Protein AF-Q54YX7-F1 (afdb_monomer_lite)

pLDDT: mean 88.15, std 9.76, range [60.0, 98.0]

InterPro domains:
  IPR001705 Large ribosomal subunit protein bL33 [PF00471] (11-57)
  IPR001705 Large ribosomal subunit protein bL33 [TIGR01023] (6-58)
  IPR011332 Zinc-binding ribosomal protein [SSF57829] (9-57)
  IPR038584 Large ribosomal subunit protein bL33 superfamily [G3DSA:2.20.28.120] (5-63)

Foldseek 3Di:
DDDDPPPPQKDWWWWAFPVPPRDIDIDIDGCVVDVDWDWDFDADVVVRDTGITTIDDPDDPDD

Organism: Dictyostelium discoideum (NCBI:txid44689)

Secondary structure (DSSP, 8-state):
-PPP-----EEEEEEEETT-SS-EEEEEEETTT--SPPEEEEEETTTTEEEEEEEE-------

Sequence (63 aa):
MGTPIKKISTVIIKMVSSANTGYFYRTTKSALLSTKKLLLRKYDPVIRQHVLFKEEKISRKKN

Radius of gyration: 15.04 Å; chains: 1; bounding box: 40×35×37 Å

Structure (mmCIF, N/CA/C/O backbone):
data_AF-Q54YX7-F1
#
_entry.id   AF-Q54YX7-F1
#
loop_
_atom_site.group_PDB
_atom_site.id
_atom_site.type_symbol
_atom_site.label_atom_id
_atom_site.label_alt_id
_atom_site.label_comp_id
_atom_site.label_asym_id
_atom_site.label_entity_id
_atom_site.label_seq_id
_atom_site.pdbx_PDB_ins_code
_atom_site.Cartn_x
_atom_site.Cartn_y
_atom_site.Cartn_z
_atom_site.occupancy
_atom_site.B_iso_or_equiv
_atom_site.auth_seq_id
_atom_site.auth_comp_id
_atom_site.auth_asym_id
_atom_site.auth_atom_id
_atom_site.pdbx_PDB_model_num
ATOM 1 N N . MET A 1 1 ? 26.584 14.059 -31.029 1.00 68.69 1 MET A N 1
ATOM 2 C CA . MET A 1 1 ? 26.383 13.759 -29.594 1.00 68.69 1 MET A CA 1
ATOM 3 C C . MET A 1 1 ? 25.411 12.595 -29.509 1.00 68.69 1 MET A C 1
ATOM 5 O O . MET A 1 1 ? 24.286 12.750 -29.964 1.00 68.69 1 MET A O 1
ATOM 9 N N . GLY A 1 2 ? 25.846 11.415 -29.062 1.00 76.06 2 GLY A N 1
ATOM 10 C CA . GLY A 1 2 ? 24.941 10.268 -28.936 1.00 76.06 2 GLY A CA 1
ATOM 11 C C . GLY A 1 2 ? 23.861 10.567 -27.898 1.00 76.06 2 GLY A C 1
ATOM 12 O O . GLY A 1 2 ? 24.175 11.039 -26.807 1.00 76.06 2 GLY A O 1
ATOM 13 N N . THR A 1 3 ? 22.593 10.338 -28.228 1.00 72.12 3 THR A N 1
ATOM 14 C CA . THR A 1 3 ? 21.521 10.380 -27.233 1.00 72.12 3 THR A CA 1
ATOM 15 C C . THR A 1 3 ? 21.769 9.260 -26.222 1.00 72.12 3 THR A C 1
ATOM 17 O O . THR A 1 3 ? 21.946 8.108 -26.627 1.00 72.12 3 THR A O 1
ATOM 20 N N . PRO A 1 4 ? 21.804 9.541 -24.907 1.00 72.31 4 PRO A N 1
ATOM 21 C CA . PRO A 1 4 ? 21.877 8.470 -23.931 1.00 72.31 4 PRO A CA 1
ATOM 22 C C . PRO A 1 4 ? 20.611 7.628 -24.092 1.00 72.31 4 PRO A C 1
ATOM 24 O O . PRO A 1 4 ? 19.499 8.133 -23.921 1.00 72.31 4 PRO A O 1
ATOM 27 N N . ILE A 1 5 ? 20.772 6.357 -24.470 1.00 70.62 5 ILE A N 1
ATOM 28 C CA . ILE A 1 5 ? 19.675 5.391 -24.562 1.00 70.62 5 ILE A CA 1
ATOM 29 C C . ILE A 1 5 ? 18.957 5.423 -23.213 1.00 70.62 5 ILE A C 1
ATOM 31 O O . ILE A 1 5 ? 19.512 5.016 -22.189 1.00 70.62 5 ILE A O 1
ATOM 35 N N . LYS A 1 6 ? 17.739 5.974 -23.193 1.00 67.06 6 LYS A N 1
ATOM 36 C CA . LYS A 1 6 ? 16.940 6.148 -21.979 1.00 67.06 6 LYS A CA 1
ATOM 37 C C . LYS A 1 6 ? 16.524 4.766 -21.487 1.00 67.06 6 LYS A C 1
ATOM 39 O O . LYS A 1 6 ? 15.473 4.254 -21.863 1.00 67.06 6 LYS A O 1
ATOM 44 N N . LYS A 1 7 ? 17.371 4.141 -20.665 1.00 70.31 7 LYS A N 1
ATOM 45 C CA . LYS A 1 7 ? 17.067 2.878 -19.990 1.00 70.31 7 LYS A CA 1
ATOM 46 C C . LYS A 1 7 ? 15.709 3.024 -19.310 1.00 70.31 7 LYS A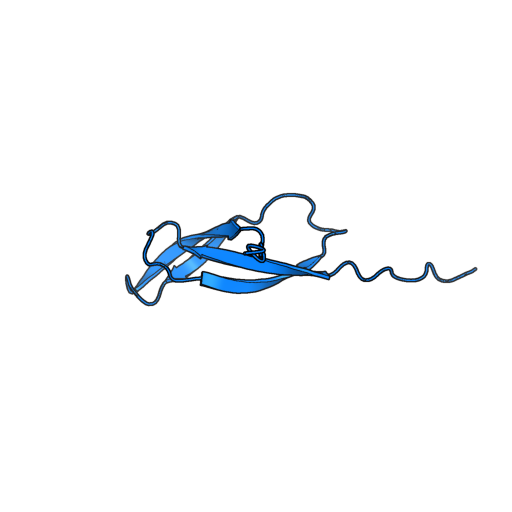 C 1
ATOM 48 O O . LYS A 1 7 ? 15.487 4.013 -18.608 1.00 70.31 7 LYS A O 1
ATOM 53 N N . ILE A 1 8 ? 14.811 2.064 -19.542 1.00 73.00 8 ILE A N 1
ATOM 54 C CA . ILE A 1 8 ? 13.477 2.040 -18.932 1.00 73.00 8 ILE A CA 1
ATOM 55 C C . ILE A 1 8 ? 13.662 2.160 -17.419 1.00 73.00 8 ILE A C 1
ATOM 57 O O . ILE A 1 8 ? 14.155 1.248 -16.758 1.00 73.00 8 ILE A O 1
ATOM 61 N N . SER A 1 9 ? 13.329 3.332 -16.893 1.00 82.12 9 SER A N 1
ATOM 62 C CA . SER A 1 9 ? 13.525 3.687 -15.493 1.00 82.12 9 SER A CA 1
ATOM 63 C C . SER A 1 9 ? 12.238 3.595 -14.698 1.00 82.12 9 SER A C 1
ATOM 65 O O . SER A 1 9 ? 12.253 3.802 -13.494 1.00 82.12 9 SER A O 1
ATOM 67 N N . THR A 1 10 ? 11.111 3.308 -15.340 1.00 87.56 10 THR A N 1
ATOM 68 C CA . THR A 1 10 ? 9.819 3.208 -14.676 1.00 87.56 10 THR A CA 1
ATOM 69 C C . THR A 1 10 ? 9.661 1.839 -14.025 1.00 87.56 10 THR A C 1
ATOM 71 O O . THR A 1 10 ? 9.786 0.798 -14.663 1.00 87.56 10 THR A O 1
ATOM 74 N N . VAL A 1 11 ? 9.373 1.838 -12.726 1.00 89.31 11 VAL A N 1
ATOM 75 C CA . VAL A 1 11 ? 9.113 0.632 -11.936 1.00 89.31 11 VAL A CA 1
ATOM 76 C C . VAL A 1 11 ? 7.668 0.671 -11.465 1.00 89.31 11 VAL A C 1
ATOM 78 O O . VAL A 1 11 ? 7.198 1.697 -10.970 1.00 89.31 11 VAL A O 1
ATOM 81 N N . ILE A 1 12 ? 6.959 -0.446 -11.627 1.00 91.12 12 ILE A N 1
ATOM 82 C CA . ILE A 1 12 ? 5.607 -0.615 -11.088 1.00 91.12 12 ILE A CA 1
ATOM 83 C C . ILE A 1 12 ? 5.721 -0.864 -9.584 1.00 91.12 12 ILE A C 1
ATOM 85 O O . ILE A 1 12 ? 6.459 -1.745 -9.140 1.00 91.12 12 ILE A O 1
ATOM 89 N N . ILE A 1 13 ? 4.964 -0.104 -8.809 1.00 92.56 13 ILE A N 1
ATOM 90 C CA . ILE A 1 13 ? 4.936 -0.146 -7.353 1.00 92.56 13 ILE A CA 1
ATOM 91 C C . ILE A 1 13 ? 3.509 -0.346 -6.847 1.00 92.56 13 ILE A C 1
ATOM 93 O O . ILE A 1 13 ? 2.528 -0.057 -7.541 1.00 92.56 13 ILE A O 1
ATOM 97 N N . LYS A 1 14 ? 3.402 -0.837 -5.613 1.00 95.25 14 LYS A N 1
ATOM 98 C CA . LYS A 1 14 ? 2.161 -0.806 -4.843 1.00 95.25 14 LYS A CA 1
ATOM 99 C C . LYS A 1 14 ? 2.271 0.273 -3.782 1.00 95.25 14 LYS A C 1
ATOM 101 O O . LYS A 1 14 ? 3.292 0.376 -3.115 1.00 95.25 14 LYS A O 1
ATOM 106 N N . MET A 1 15 ? 1.215 1.051 -3.626 1.00 95.88 15 MET A N 1
ATOM 107 C CA . MET A 1 15 ? 1.050 1.986 -2.522 1.00 95.88 15 MET A CA 1
ATOM 108 C C . MET A 1 15 ? -0.015 1.387 -1.614 1.00 95.88 15 MET A C 1
ATOM 110 O O . MET A 1 15 ? -1.167 1.316 -2.031 1.00 95.88 15 MET A O 1
ATOM 114 N N . VAL A 1 16 ? 0.365 0.922 -0.427 1.00 96.38 16 VAL A N 1
ATOM 115 C CA . VAL A 1 16 ? -0.512 0.206 0.515 1.00 96.38 16 VAL A CA 1
ATOM 116 C C . VAL A 1 16 ? -0.974 1.149 1.617 1.00 96.38 16 VAL A C 1
ATOM 118 O O . VAL A 1 16 ? -0.162 1.906 2.155 1.00 96.38 16 VAL A O 1
ATOM 121 N N . SER A 1 17 ? -2.269 1.122 1.930 1.00 96.81 17 SER A N 1
ATOM 122 C CA . SER A 1 17 ? -2.870 1.953 2.974 1.00 96.81 17 SER A CA 1
ATOM 123 C C . SER A 1 17 ? -2.313 1.613 4.357 1.00 96.81 17 SER A C 1
ATOM 125 O O . SER A 1 17 ? -2.317 0.456 4.776 1.00 96.81 17 SER A O 1
ATOM 127 N N . SER A 1 18 ? -1.881 2.627 5.110 1.00 95.31 18 SER A N 1
ATOM 128 C CA . SER A 1 18 ? -1.421 2.464 6.493 1.00 95.31 18 SER A CA 1
ATOM 129 C C . SER A 1 18 ? -2.545 2.126 7.468 1.00 95.31 18 SER A C 1
ATOM 131 O O . SER A 1 18 ? -2.259 1.803 8.615 1.00 95.31 18 SER A O 1
ATOM 133 N N . ALA A 1 19 ? -3.806 2.237 7.043 1.00 95.00 19 ALA A N 1
ATOM 134 C CA . ALA A 1 19 ? -4.961 1.847 7.842 1.00 95.00 19 ALA A CA 1
ATOM 135 C C . ALA A 1 19 ? -5.189 0.324 7.859 1.00 95.00 19 ALA A C 1
ATOM 137 O O . ALA A 1 19 ? -6.154 -0.133 8.461 1.00 95.00 19 ALA A O 1
ATOM 138 N N . ASN A 1 20 ? -4.317 -0.462 7.209 1.00 91.69 20 ASN A N 1
ATOM 139 C CA . ASN A 1 20 ? -4.369 -1.928 7.175 1.00 91.69 20 ASN A CA 1
ATOM 140 C C . ASN A 1 20 ? -5.714 -2.491 6.680 1.00 91.69 20 ASN A C 1
ATOM 142 O O . ASN A 1 20 ? -6.110 -3.595 7.037 1.00 91.69 20 ASN A O 1
ATOM 146 N N . THR A 1 21 ? -6.394 -1.750 5.806 1.00 93.81 21 THR A N 1
ATOM 147 C CA . THR A 1 21 ? -7.669 -2.136 5.178 1.00 93.81 21 THR A CA 1
ATOM 148 C C . THR A 1 21 ? -7.495 -3.174 4.066 1.00 93.81 21 THR A C 1
ATOM 150 O O . THR A 1 21 ? -8.471 -3.673 3.517 1.00 93.81 21 THR A O 1
ATOM 153 N N . GLY A 1 22 ? -6.247 -3.458 3.676 1.00 92.69 22 GLY A N 1
ATOM 154 C CA . GLY A 1 22 ? -5.910 -4.241 2.487 1.00 92.69 22 GLY A CA 1
ATOM 155 C C . GLY A 1 22 ? -6.010 -3.453 1.174 1.00 92.69 22 GLY A C 1
ATOM 156 O O . GLY A 1 22 ? -5.600 -3.963 0.131 1.00 92.69 22 GLY A O 1
ATOM 157 N N . TYR A 1 23 ? -6.496 -2.206 1.199 1.00 96.06 23 TYR A N 1
ATOM 158 C CA . TYR A 1 23 ? -6.583 -1.375 0.004 1.00 96.06 23 TYR A CA 1
ATOM 159 C C . TYR A 1 23 ? -5.202 -0.875 -0.441 1.00 96.06 23 TYR A C 1
ATOM 161 O O . TYR A 1 23 ? -4.395 -0.380 0.355 1.00 96.06 23 TYR A O 1
ATOM 169 N N . PHE A 1 24 ? -4.930 -0.978 -1.743 1.00 96.25 24 PHE A N 1
ATOM 170 C CA . PHE A 1 24 ? -3.696 -0.485 -2.340 1.00 96.25 24 PHE A CA 1
ATOM 171 C C . PHE A 1 24 ? -3.921 0.069 -3.747 1.00 96.25 24 PHE A C 1
ATOM 173 O O . PHE A 1 24 ? -4.751 -0.416 -4.513 1.00 96.25 24 PHE A O 1
ATOM 180 N N . TYR A 1 25 ? -3.104 1.050 -4.120 1.00 96.00 25 TYR A N 1
ATOM 181 C CA . TYR A 1 25 ? -2.999 1.519 -5.497 1.00 96.00 25 TYR A CA 1
ATOM 182 C C . TYR A 1 25 ? -1.845 0.823 -6.214 1.00 96.00 25 TYR A C 1
ATOM 184 O O . TYR A 1 25 ? -0.771 0.633 -5.640 1.00 96.00 25 TYR A O 1
ATOM 192 N N . ARG A 1 26 ? -2.032 0.508 -7.499 1.00 95.75 26 ARG A N 1
ATOM 193 C CA . ARG A 1 26 ? -0.950 0.107 -8.407 1.00 95.75 26 ARG A CA 1
ATOM 194 C C . ARG A 1 26 ? -0.563 1.303 -9.268 1.00 95.75 26 ARG A C 1
ATOM 196 O O . ARG A 1 26 ? -1.388 1.791 -10.033 1.00 95.75 26 ARG A O 1
ATOM 203 N N . THR A 1 27 ? 0.677 1.760 -9.164 1.00 93.12 27 THR A N 1
ATOM 204 C CA . THR A 1 27 ? 1.179 2.917 -9.923 1.00 93.12 27 THR A CA 1
ATOM 205 C C . THR A 1 27 ? 2.596 2.661 -10.426 1.00 93.12 27 THR A C 1
ATOM 207 O O . THR A 1 27 ? 3.199 1.633 -10.124 1.00 93.12 27 THR A O 1
ATOM 210 N N . THR A 1 28 ? 3.138 3.577 -11.223 1.00 90.38 28 THR A N 1
ATOM 211 C CA . THR A 1 28 ? 4.535 3.549 -11.671 1.00 90.38 28 THR A CA 1
ATOM 212 C C . THR A 1 28 ? 5.306 4.717 -11.077 1.00 90.38 28 THR A C 1
ATOM 214 O O . THR A 1 28 ? 4.769 5.821 -10.993 1.00 90.38 28 THR A O 1
ATOM 217 N N . LYS A 1 29 ? 6.578 4.507 -10.733 1.00 88.31 29 LYS A N 1
ATOM 218 C CA . LYS A 1 29 ? 7.512 5.579 -10.360 1.00 88.31 29 LYS A CA 1
ATOM 219 C C . LYS A 1 29 ? 8.780 5.531 -11.204 1.00 88.31 29 LYS A C 1
ATOM 221 O O . LYS A 1 29 ? 9.155 4.469 -11.691 1.00 88.31 29 LYS A O 1
ATOM 226 N N . SER A 1 30 ? 9.461 6.666 -11.345 1.00 86.94 30 SER A N 1
ATOM 227 C CA . SER A 1 30 ? 10.793 6.714 -11.957 1.00 86.94 30 SER A CA 1
ATOM 228 C C . SER A 1 30 ? 11.844 6.268 -10.942 1.00 86.94 30 SER A C 1
ATOM 230 O O . SER A 1 30 ? 12.124 6.979 -9.985 1.00 86.94 30 SER A O 1
ATOM 232 N N . ALA A 1 31 ? 12.451 5.106 -11.150 1.00 81.25 31 ALA A N 1
ATOM 233 C CA . ALA A 1 31 ? 13.555 4.592 -10.347 1.00 81.25 31 ALA A CA 1
ATOM 234 C C . ALA A 1 31 ? 14.841 5.419 -10.482 1.00 81.25 31 ALA A C 1
ATOM 236 O O . ALA A 1 31 ? 15.680 5.348 -9.593 1.00 81.25 31 ALA A O 1
ATOM 237 N N . LEU A 1 32 ? 14.993 6.211 -11.555 1.00 82.56 32 LEU A N 1
ATOM 238 C CA . LEU A 1 32 ? 16.134 7.123 -11.709 1.00 82.56 32 LEU A CA 1
ATOM 239 C C . LEU A 1 32 ? 15.979 8.393 -10.867 1.00 82.56 32 LEU A C 1
ATOM 241 O O . LEU A 1 32 ? 16.939 8.838 -10.254 1.00 82.56 32 LEU A O 1
ATOM 245 N N . LEU A 1 33 ? 14.778 8.981 -10.848 1.00 83.44 33 LEU A N 1
ATOM 246 C CA . LEU A 1 33 ? 14.521 10.231 -10.121 1.00 83.44 33 LEU A CA 1
ATOM 247 C C . LEU A 1 33 ? 14.123 9.985 -8.658 1.00 83.44 33 LEU A C 1
ATOM 249 O O . LEU A 1 33 ? 14.270 10.867 -7.818 1.00 83.44 33 LEU A O 1
ATOM 253 N N . SER A 1 34 ? 13.578 8.807 -8.342 1.00 82.56 34 SER A N 1
ATOM 254 C CA . SER A 1 34 ? 12.989 8.496 -7.035 1.00 82.56 34 SER A CA 1
ATOM 255 C C . SER A 1 34 ? 13.536 7.187 -6.463 1.00 82.56 34 SER A C 1
ATOM 257 O O . SER A 1 34 ? 12.889 6.136 -6.508 1.00 82.56 34 SER A O 1
ATOM 259 N N . THR A 1 35 ? 14.728 7.270 -5.873 1.00 83.75 35 THR A N 1
ATOM 260 C CA . THR A 1 35 ? 15.423 6.130 -5.249 1.00 83.75 35 THR A CA 1
ATOM 261 C C . THR A 1 35 ? 14.782 5.696 -3.927 1.00 83.75 35 THR A C 1
ATOM 263 O O . THR A 1 35 ? 14.753 4.509 -3.606 1.00 83.75 35 THR A O 1
ATOM 266 N N . LYS A 1 36 ? 14.241 6.643 -3.148 1.00 89.69 36 LYS A N 1
ATOM 267 C CA . LYS A 1 36 ? 13.602 6.365 -1.849 1.00 89.69 36 LYS A CA 1
ATOM 268 C C . LYS A 1 36 ? 12.193 5.776 -2.025 1.00 89.69 36 LYS A C 1
ATOM 270 O O . LYS A 1 36 ? 11.566 5.928 -3.076 1.00 89.69 36 LYS A O 1
ATOM 275 N N . LYS A 1 37 ? 11.700 5.095 -0.984 1.00 89.69 37 LYS A N 1
ATOM 276 C CA . LYS A 1 37 ? 10.314 4.605 -0.922 1.00 89.69 37 LYS A CA 1
ATOM 277 C C . LYS A 1 37 ? 9.344 5.784 -0.840 1.00 89.69 37 LYS A C 1
ATOM 279 O O . LYS A 1 37 ? 9.558 6.695 -0.043 1.00 89.69 37 LYS A O 1
ATOM 284 N N . LEU A 1 38 ? 8.287 5.751 -1.645 1.00 90.88 38 LEU A N 1
ATOM 285 C CA . LEU A 1 38 ? 7.245 6.770 -1.641 1.00 90.88 38 LEU A CA 1
ATOM 286 C C . LEU A 1 38 ? 6.317 6.624 -0.432 1.00 90.88 38 LEU A C 1
ATOM 288 O O . LEU A 1 38 ? 5.976 5.522 0.003 1.00 90.88 38 LEU A O 1
ATOM 292 N N . LEU A 1 39 ? 5.895 7.774 0.083 1.00 94.06 39 LEU A N 1
ATOM 293 C CA . LEU A 1 39 ? 5.020 7.904 1.237 1.00 94.06 39 LEU A CA 1
ATOM 294 C C . LEU A 1 39 ? 4.065 9.063 0.938 1.00 94.06 39 LEU A C 1
ATOM 296 O O . LEU A 1 39 ? 4.478 10.218 0.913 1.00 94.06 39 LEU A O 1
ATOM 300 N N . LEU A 1 40 ? 2.818 8.748 0.589 1.00 94.50 40 LEU A N 1
ATOM 301 C CA . LEU A 1 40 ? 1.865 9.720 0.040 1.00 94.50 40 LEU A CA 1
ATOM 302 C C . LEU A 1 40 ? 0.542 9.658 0.787 1.00 94.50 40 LEU A C 1
ATOM 304 O O . LEU A 1 40 ? 0.041 8.572 1.056 1.00 94.50 40 LEU A O 1
ATOM 308 N N . ARG A 1 41 ? -0.071 10.812 1.057 1.00 96.56 41 ARG A N 1
ATOM 309 C CA . ARG A 1 41 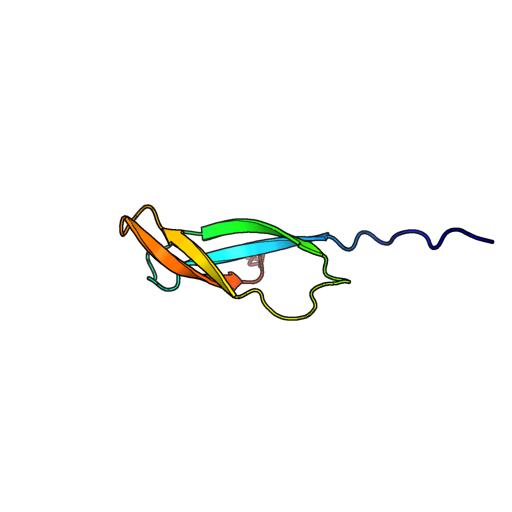? -1.425 10.859 1.613 1.00 96.56 41 ARG A CA 1
ATOM 310 C C . ARG A 1 41 ? -2.453 10.728 0.487 1.00 96.56 41 ARG A C 1
ATOM 312 O O . ARG A 1 41 ? -2.480 11.555 -0.422 1.00 96.56 41 ARG A O 1
ATOM 319 N N . LYS A 1 42 ? -3.276 9.681 0.519 1.00 96.44 42 LYS A N 1
ATOM 320 C CA . LYS A 1 42 ? -4.314 9.393 -0.488 1.00 96.44 42 LYS A CA 1
ATOM 321 C C . LYS A 1 42 ? -5.600 8.935 0.190 1.00 96.44 42 LYS A C 1
ATOM 323 O O . LYS A 1 42 ? -5.591 8.610 1.373 1.00 96.44 42 LYS A O 1
ATOM 328 N N . TYR A 1 43 ? -6.697 8.956 -0.558 1.00 98.00 43 TYR A N 1
ATOM 329 C CA . TYR A 1 43 ? -7.989 8.487 -0.079 1.00 98.00 43 TYR A CA 1
ATOM 330 C C . TYR A 1 43 ? -7.995 6.961 0.029 1.00 98.00 43 TYR A C 1
ATOM 332 O O . TYR A 1 43 ? -7.582 6.272 -0.899 1.00 98.00 43 TYR A O 1
ATOM 340 N N . ASP A 1 44 ? -8.460 6.435 1.153 1.00 96.69 44 ASP A N 1
ATOM 341 C CA . ASP A 1 44 ? -8.796 5.025 1.298 1.00 96.69 44 ASP A CA 1
ATOM 342 C C . ASP A 1 44 ? -10.331 4.896 1.300 1.00 96.69 44 ASP A C 1
ATOM 344 O O . ASP A 1 44 ? -10.978 5.399 2.225 1.00 96.69 44 ASP A O 1
ATOM 348 N N . PRO A 1 45 ? -10.935 4.256 0.279 1.00 96.50 45 PRO A N 1
ATOM 349 C CA . PRO A 1 45 ? -12.386 4.146 0.161 1.00 96.50 45 PRO A CA 1
ATOM 350 C C . PRO A 1 45 ? -13.022 3.228 1.209 1.00 96.50 45 PRO A C 1
ATOM 352 O O . PRO A 1 45 ? -14.233 3.307 1.407 1.00 96.50 45 PRO A O 1
ATOM 355 N N . VAL A 1 46 ? -12.240 2.389 1.899 1.00 96.38 46 VAL A N 1
ATOM 356 C CA . VAL A 1 46 ? -12.754 1.472 2.926 1.00 96.38 46 VAL A CA 1
ATOM 357 C C . VAL A 1 46 ? -13.094 2.237 4.205 1.00 96.38 46 VAL A C 1
ATOM 359 O O . VAL A 1 46 ? -14.185 2.094 4.744 1.00 96.38 46 VAL A O 1
ATOM 362 N N . ILE A 1 47 ? -12.189 3.109 4.656 1.00 95.88 47 ILE A N 1
ATOM 363 C CA . ILE A 1 47 ? -12.382 3.967 5.845 1.00 95.88 47 ILE A CA 1
ATOM 364 C C . ILE A 1 47 ? -12.902 5.368 5.505 1.00 95.88 47 ILE A C 1
ATOM 366 O O . ILE A 1 47 ? -13.140 6.180 6.399 1.00 95.88 47 ILE A O 1
ATOM 370 N N . ARG A 1 48 ? -13.049 5.653 4.207 1.00 96.31 48 ARG A N 1
ATOM 371 C CA . ARG A 1 48 ? -13.536 6.913 3.636 1.00 96.31 48 ARG A CA 1
ATOM 372 C C . ARG A 1 48 ? -12.747 8.148 4.070 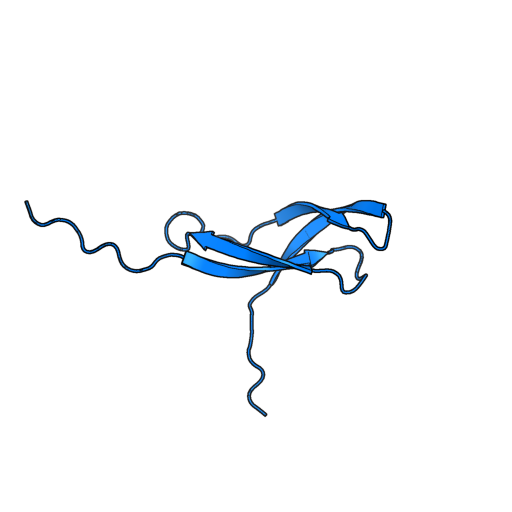1.00 96.31 48 ARG A C 1
ATOM 374 O O . ARG A 1 48 ? -13.310 9.228 4.229 1.00 96.31 48 ARG A O 1
ATOM 381 N N . GLN A 1 49 ? -11.439 8.001 4.252 1.00 96.06 49 GLN A N 1
ATOM 382 C CA . GLN A 1 49 ? -10.569 9.057 4.769 1.00 96.06 49 GLN A CA 1
ATOM 383 C C . GLN A 1 49 ? -9.231 9.096 4.038 1.00 96.06 49 GLN A C 1
ATOM 385 O O . GLN A 1 49 ? -8.780 8.110 3.457 1.00 96.06 49 GLN A O 1
ATOM 390 N N . HIS A 1 50 ? -8.568 10.252 4.091 1.00 97.38 50 HIS A N 1
ATOM 391 C CA . HIS A 1 50 ? -7.215 10.402 3.568 1.00 97.38 50 HIS A CA 1
ATOM 392 C C . HIS A 1 50 ? -6.185 9.932 4.586 1.00 97.38 50 HIS A C 1
ATOM 394 O O . HIS A 1 50 ? -5.933 10.617 5.583 1.00 97.38 50 HIS A O 1
ATOM 400 N N . VAL A 1 51 ? -5.528 8.823 4.274 1.00 96.69 51 VAL A N 1
ATOM 401 C CA . VAL A 1 51 ? -4.485 8.212 5.098 1.00 96.69 51 VAL A CA 1
ATOM 402 C C . VAL A 1 51 ? -3.176 8.112 4.342 1.00 96.69 51 VAL A C 1
ATOM 404 O O . VAL A 1 51 ? -3.071 8.447 3.160 1.00 96.69 51 VAL A O 1
ATOM 407 N N . LEU A 1 52 ? -2.141 7.710 5.063 1.00 97.69 52 LEU A N 1
ATOM 408 C CA . LEU A 1 52 ? -0.825 7.539 4.500 1.00 97.69 52 LEU A CA 1
ATOM 409 C C . LEU A 1 52 ? -0.744 6.219 3.735 1.00 97.69 52 LEU A C 1
ATOM 411 O O . LEU A 1 52 ? -1.116 5.170 4.240 1.00 97.69 52 LEU A O 1
ATOM 415 N N . PHE A 1 53 ? -0.203 6.262 2.529 1.00 97.44 53 PHE A N 1
ATOM 416 C CA . PHE A 1 53 ? 0.097 5.085 1.735 1.00 97.44 53 PHE A CA 1
ATOM 417 C C . PHE A 1 53 ? 1.608 4.917 1.639 1.00 97.44 53 PHE A C 1
ATOM 419 O O . PHE A 1 53 ? 2.321 5.866 1.299 1.00 97.44 53 PHE A O 1
ATOM 426 N N . LYS A 1 54 ? 2.091 3.708 1.924 1.00 95.81 54 LYS A N 1
ATOM 427 C CA . LYS A 1 54 ? 3.513 3.354 1.896 1.00 95.81 54 LYS A CA 1
ATOM 428 C C . LYS A 1 54 ? 3.820 2.508 0.666 1.00 95.81 54 LYS A C 1
ATOM 430 O O . LYS A 1 54 ? 3.035 1.640 0.291 1.00 95.81 54 LYS A O 1
ATOM 435 N N . GLU A 1 55 ? 4.960 2.765 0.038 1.00 94.75 55 GLU A N 1
ATOM 436 C CA . GLU A 1 55 ? 5.429 1.958 -1.084 1.00 94.75 55 GLU A CA 1
ATOM 437 C C . GLU A 1 55 ? 5.848 0.552 -0.631 1.00 94.75 55 GLU A C 1
ATOM 439 O O . GLU A 1 55 ? 6.749 0.388 0.199 1.00 94.75 55 GLU A O 1
ATOM 444 N N . GLU A 1 56 ? 5.256 -0.459 -1.261 1.00 92.06 56 GLU A N 1
ATOM 445 C CA . GLU A 1 56 ? 5.651 -1.855 -1.144 1.00 92.06 56 GLU A CA 1
ATOM 446 C C . GLU A 1 56 ? 6.101 -2.436 -2.486 1.00 92.06 56 GLU A C 1
ATOM 448 O O . GLU A 1 56 ? 5.583 -2.121 -3.566 1.00 92.06 56 GLU A O 1
ATOM 453 N N . LYS A 1 57 ? 7.090 -3.333 -2.406 1.00 85.62 57 LYS A N 1
ATOM 454 C CA . LYS A 1 57 ? 7.617 -4.044 -3.568 1.00 85.62 57 LYS A CA 1
ATOM 455 C C . LYS A 1 57 ? 6.584 -5.055 -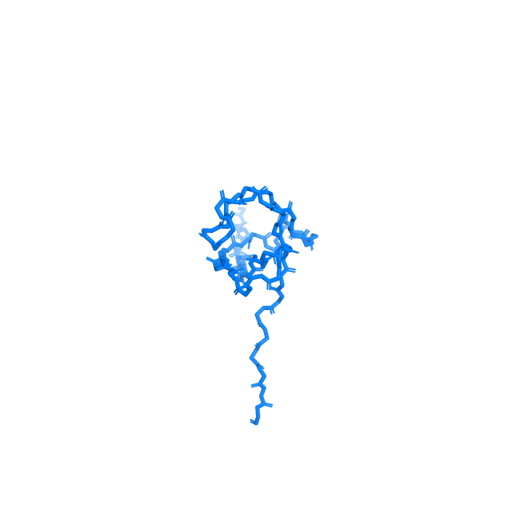4.050 1.00 85.62 57 LYS A C 1
ATOM 457 O O . LYS A 1 57 ? 6.090 -5.877 -3.282 1.00 85.62 57 LYS A O 1
ATOM 462 N N . ILE A 1 58 ? 6.331 -5.065 -5.355 1.00 87.12 58 ILE A N 1
ATOM 463 C CA . ILE A 1 58 ? 5.555 -6.127 -5.996 1.00 87.12 58 ILE A CA 1
ATOM 464 C C . ILE A 1 58 ? 6.438 -7.374 -6.057 1.00 87.12 58 ILE A C 1
ATOM 466 O O . ILE A 1 58 ? 7.192 -7.570 -7.007 1.00 87.12 58 ILE A O 1
ATOM 470 N N . SER A 1 59 ? 6.396 -8.195 -5.010 1.00 81.44 59 SER A N 1
ATOM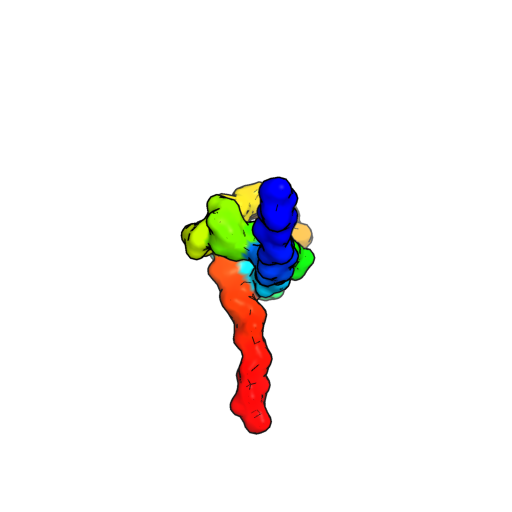 471 C CA . SER A 1 59 ? 7.029 -9.511 -5.030 1.00 81.44 59 SER A CA 1
ATOM 472 C C . SER A 1 59 ? 6.075 -10.521 -5.666 1.00 81.44 59 SER A C 1
ATOM 474 O O . SER A 1 59 ? 4.918 -10.621 -5.259 1.00 81.44 59 SER A O 1
ATOM 476 N N . ARG A 1 60 ? 6.549 -11.277 -6.662 1.00 74.94 60 ARG A N 1
ATOM 477 C CA . ARG A 1 60 ? 5.906 -12.537 -7.048 1.00 74.94 60 ARG A CA 1
ATOM 478 C C . ARG A 1 60 ? 6.453 -13.582 -6.086 1.00 74.94 60 ARG A C 1
ATOM 480 O O . ARG A 1 60 ? 7.630 -13.920 -6.180 1.00 74.94 60 ARG A O 1
ATOM 487 N N . LYS A 1 61 ? 5.645 -14.042 -5.131 1.00 72.81 61 LYS A N 1
ATOM 488 C CA . LYS A 1 61 ? 6.023 -15.206 -4.328 1.00 72.81 61 LYS A CA 1
ATOM 489 C C . LYS A 1 61 ? 6.109 -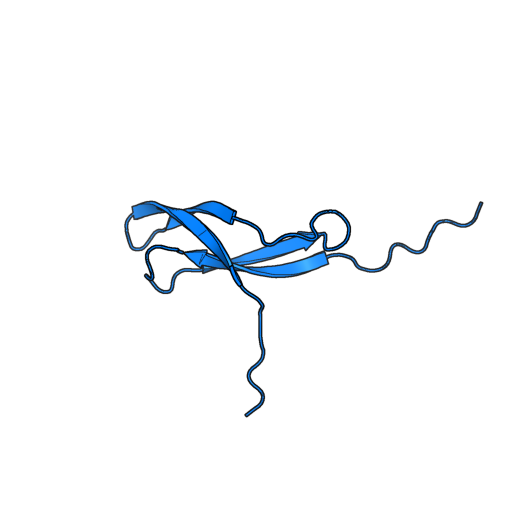16.389 -5.295 1.00 72.81 61 LYS A C 1
ATOM 491 O O . LYS A 1 61 ? 5.116 -16.720 -5.935 1.00 72.81 61 LYS A O 1
ATOM 496 N N . LYS A 1 62 ? 7.316 -16.922 -5.485 1.00 70.06 62 LYS A N 1
ATOM 497 C CA . LYS A 1 62 ? 7.551 -18.146 -6.248 1.00 70.06 62 LYS A CA 1
ATOM 498 C C . LYS A 1 62 ? 7.185 -19.283 -5.296 1.00 70.06 62 LYS A C 1
ATOM 500 O O . LYS A 1 62 ? 7.923 -19.507 -4.340 1.00 70.06 62 LYS A O 1
ATOM 505 N N . ASN A 1 63 ? 5.989 -19.840 -5.466 1.00 60.00 63 ASN A N 1
ATOM 506 C CA . ASN A 1 63 ? 5.697 -21.174 -4.948 1.00 60.00 63 ASN A CA 1
ATOM 507 C C . ASN A 1 63 ? 6.330 -22.201 -5.885 1.00 60.00 63 ASN A C 1
ATOM 509 O O . ASN A 1 63 ? 6.442 -21.878 -7.093 1.00 60.00 63 ASN A O 1
#